Protein AF-A0A4C1WN40-F1 (afdb_monomer_lite)

Foldseek 3Di:
DPDDPVVVVVVCVVCVVVVVVVVCVVVPDPDPDDDPPPDDPQQPQPPVLLVVLVVVCVVPVPQDPVNSCVVSVHDPVPNVVSPD

Organism: Eumeta variegata (NCBI:txid151549)

Structure (mmCIF, N/CA/C/O backbone):
data_AF-A0A4C1WN40-F1
#
_entry.id   AF-A0A4C1WN40-F1
#
loop_
_atom_site.group_PDB
_atom_site.id
_atom_site.type_symbol
_atom_site.label_atom_id
_atom_site.label_alt_id
_atom_site.label_comp_id
_atom_site.label_asym_id
_atom_site.label_entity_id
_atom_site.label_seq_id
_atom_site.pdbx_PDB_ins_code
_atom_site.Cartn_x
_atom_site.Cartn_y
_atom_site.Cartn_z
_atom_site.occupancy
_atom_site.B_iso_or_equiv
_atom_site.auth_seq_id
_atom_site.auth_comp_id
_atom_site.auth_asym_id
_atom_site.auth_atom_id
_atom_site.pdbx_PDB_model_num
ATOM 1 N N . MET A 1 1 ? 39.722 -4.469 16.816 1.00 43.44 1 MET A N 1
ATOM 2 C CA . MET A 1 1 ? 39.304 -5.026 15.509 1.00 43.44 1 MET A CA 1
ATOM 3 C C . MET A 1 1 ? 37.790 -5.249 15.492 1.00 43.44 1 MET A C 1
ATOM 5 O O . MET A 1 1 ? 37.338 -6.310 15.886 1.00 43.44 1 MET A O 1
ATOM 9 N N . ARG A 1 2 ? 36.985 -4.249 15.113 1.00 51.00 2 ARG A N 1
ATOM 10 C CA . ARG A 1 2 ? 35.532 -4.384 14.873 1.00 51.00 2 ARG A CA 1
ATOM 11 C C . ARG A 1 2 ? 35.124 -3.279 13.896 1.00 51.00 2 ARG A C 1
ATOM 13 O O . ARG A 1 2 ? 34.903 -2.155 14.317 1.00 51.00 2 ARG A O 1
ATOM 20 N N . GLY A 1 3 ? 35.131 -3.572 12.597 1.00 52.25 3 GLY A N 1
ATOM 21 C CA . GLY A 1 3 ? 34.829 -2.561 11.570 1.00 52.25 3 GLY A CA 1
ATOM 22 C C . GLY A 1 3 ? 34.506 -3.084 10.167 1.00 52.25 3 GLY A C 1
ATOM 23 O O . GLY A 1 3 ? 34.075 -2.300 9.334 1.00 52.25 3 GLY A O 1
ATOM 24 N N . GLY A 1 4 ? 34.662 -4.385 9.888 1.00 57.09 4 GLY A N 1
ATOM 25 C CA . GLY A 1 4 ? 34.400 -4.934 8.547 1.00 57.09 4 GLY A CA 1
ATOM 26 C C . GLY A 1 4 ? 32.920 -5.196 8.243 1.00 57.09 4 GLY A C 1
ATOM 27 O O . GLY A 1 4 ? 32.466 -4.986 7.122 1.00 57.09 4 GLY A O 1
ATOM 28 N N . TYR A 1 5 ? 32.137 -5.612 9.244 1.00 57.91 5 TYR A N 1
ATOM 29 C CA . TYR A 1 5 ? 30.746 -6.034 9.033 1.00 57.91 5 TYR A CA 1
ATOM 30 C C . TYR A 1 5 ? 29.812 -4.876 8.652 1.00 57.91 5 TYR A C 1
ATOM 32 O O . TYR A 1 5 ? 28.909 -5.062 7.841 1.00 57.91 5 TYR A O 1
ATOM 40 N N . SER A 1 6 ? 30.058 -3.672 9.175 1.00 59.16 6 SER A N 1
ATOM 41 C CA . SER A 1 6 ? 29.229 -2.492 8.904 1.00 59.16 6 SER A CA 1
ATOM 42 C C . SER A 1 6 ? 29.370 -2.006 7.461 1.00 59.16 6 SER A C 1
ATOM 44 O O . SER A 1 6 ? 28.371 -1.683 6.828 1.00 59.16 6 SER A O 1
ATOM 46 N N . GLN A 1 7 ? 30.586 -2.010 6.906 1.00 60.59 7 GLN A N 1
ATOM 47 C CA . GLN A 1 7 ? 30.820 -1.605 5.515 1.00 60.59 7 GLN A CA 1
ATOM 48 C C . GLN A 1 7 ? 30.217 -2.604 4.521 1.00 60.59 7 GLN A C 1
ATOM 50 O O . GLN A 1 7 ? 29.616 -2.190 3.532 1.00 60.59 7 GLN A O 1
ATOM 55 N N . LEU A 1 8 ? 30.293 -3.908 4.812 1.00 60.78 8 LEU A N 1
ATOM 56 C CA . LEU A 1 8 ? 29.694 -4.944 3.968 1.00 60.78 8 LEU A CA 1
ATOM 57 C C . LEU A 1 8 ? 28.156 -4.848 3.943 1.00 60.78 8 LEU A C 1
ATOM 59 O O . LEU A 1 8 ? 27.546 -4.975 2.884 1.00 60.78 8 LEU A O 1
ATOM 63 N N . LEU A 1 9 ? 27.529 -4.592 5.097 1.00 61.75 9 LEU A N 1
ATOM 64 C CA . LEU A 1 9 ? 26.080 -4.381 5.218 1.00 61.75 9 LEU A CA 1
ATOM 65 C C . LEU A 1 9 ? 25.613 -3.114 4.487 1.00 61.75 9 LEU A C 1
ATOM 67 O O . LEU A 1 9 ? 24.586 -3.142 3.812 1.00 61.75 9 LEU A O 1
ATOM 71 N N . ILE A 1 10 ? 26.383 -2.027 4.577 1.00 61.06 10 ILE A N 1
ATOM 72 C CA . ILE A 1 10 ? 26.104 -0.779 3.854 1.00 61.06 10 ILE A CA 1
ATOM 73 C C . ILE A 1 10 ? 26.240 -1.000 2.342 1.00 61.06 10 ILE A C 1
ATOM 75 O O . ILE A 1 10 ? 25.331 -0.659 1.593 1.00 61.06 10 ILE A O 1
ATOM 79 N N . MET A 1 11 ? 27.312 -1.649 1.883 1.00 60.34 11 MET A N 1
ATOM 80 C CA . MET A 1 11 ? 27.520 -1.928 0.459 1.00 60.34 11 MET A CA 1
ATOM 81 C C . MET A 1 11 ? 26.426 -2.841 -0.116 1.00 60.34 11 MET A C 1
ATOM 83 O O . MET A 1 11 ? 25.893 -2.561 -1.188 1.00 60.34 11 MET A O 1
ATOM 87 N N . LYS A 1 12 ? 26.014 -3.884 0.621 1.00 61.81 12 LYS A N 1
ATOM 88 C CA . LYS A 1 12 ? 24.890 -4.745 0.215 1.00 61.81 12 LYS A CA 1
ATOM 89 C C . LYS A 1 12 ? 23.574 -3.971 0.104 1.00 61.81 12 LYS A C 1
ATOM 91 O O . LYS A 1 12 ? 22.863 -4.140 -0.880 1.00 61.81 12 LYS A O 1
ATOM 96 N N . ARG A 1 13 ? 23.281 -3.059 1.038 1.00 67.12 13 ARG A N 1
ATOM 97 C CA . ARG A 1 13 ? 22.063 -2.224 1.011 1.00 67.12 13 ARG A CA 1
ATOM 98 C C . ARG A 1 13 ? 21.940 -1.357 -0.251 1.00 67.12 13 ARG A C 1
ATOM 100 O O . ARG A 1 13 ? 20.823 -1.024 -0.635 1.00 67.12 13 ARG A O 1
ATOM 107 N N . HIS A 1 14 ? 23.055 -1.016 -0.895 1.00 70.19 14 HIS A N 1
ATOM 108 C CA . HIS A 1 14 ? 23.068 -0.184 -2.102 1.00 70.19 14 HIS A CA 1
ATOM 109 C C . HIS A 1 14 ? 23.157 -0.977 -3.417 1.00 70.19 14 HIS A C 1
ATOM 111 O O . HIS A 1 14 ? 22.766 -0.451 -4.455 1.00 70.19 14 HIS A O 1
ATOM 117 N N . LEU A 1 15 ? 23.614 -2.235 -3.391 1.00 73.62 15 LEU A N 1
ATOM 118 C CA . LEU A 1 15 ? 23.728 -3.077 -4.592 1.00 73.62 15 LEU A CA 1
ATOM 119 C C . LEU A 1 15 ? 22.473 -3.914 -4.877 1.00 73.62 15 LEU A C 1
ATOM 121 O O . LEU A 1 15 ? 22.166 -4.166 -6.041 1.00 73.62 15 LEU A O 1
ATOM 125 N N . GLU A 1 16 ? 21.721 -4.299 -3.843 1.00 78.69 16 GLU A N 1
ATOM 126 C CA . GLU A 1 16 ? 20.498 -5.108 -3.982 1.00 78.69 16 GLU A CA 1
ATOM 127 C C . GLU A 1 16 ? 19.481 -4.534 -4.994 1.00 78.69 16 GLU A C 1
ATOM 129 O O . GLU A 1 16 ? 19.009 -5.289 -5.850 1.00 78.69 16 GLU A O 1
ATOM 134 N N . PRO A 1 17 ? 19.172 -3.218 -5.004 1.00 81.62 17 PRO A N 1
ATOM 135 C CA . PRO A 1 17 ? 18.232 -2.665 -5.978 1.00 81.62 17 PRO A CA 1
ATOM 136 C C . PRO A 1 17 ? 18.743 -2.770 -7.419 1.00 81.62 17 PRO A C 1
ATOM 138 O O . PRO A 1 17 ? 17.966 -3.093 -8.314 1.00 81.62 17 PRO A O 1
ATOM 141 N N . LEU A 1 18 ? 20.041 -2.534 -7.644 1.00 85.12 18 LEU A N 1
ATOM 142 C CA . LEU A 1 18 ? 20.652 -2.580 -8.977 1.00 85.12 18 LEU A CA 1
ATOM 143 C C . LEU A 1 18 ? 20.641 -4.001 -9.542 1.00 85.12 18 LEU A C 1
ATOM 145 O O . LEU A 1 18 ? 20.257 -4.202 -10.692 1.00 85.12 18 LEU A O 1
ATOM 149 N N . CYS A 1 19 ? 21.002 -4.992 -8.723 1.00 87.31 19 CYS A N 1
ATOM 150 C CA . CYS A 1 19 ? 20.953 -6.399 -9.114 1.00 87.31 19 CYS A CA 1
ATOM 151 C C . CYS A 1 19 ? 19.524 -6.855 -9.435 1.00 87.31 19 CYS A C 1
ATOM 153 O O . CYS A 1 19 ? 19.320 -7.569 -10.418 1.00 87.31 19 CYS A O 1
ATOM 155 N N . ARG A 1 20 ? 18.535 -6.421 -8.641 1.00 86.69 20 ARG A N 1
ATOM 156 C CA . ARG A 1 20 ? 17.119 -6.717 -8.887 1.00 86.69 20 ARG A CA 1
ATOM 157 C C . ARG A 1 20 ? 16.651 -6.122 -10.212 1.00 86.69 20 ARG A C 1
ATOM 159 O O . ARG A 1 20 ? 16.192 -6.866 -11.066 1.00 86.69 20 ARG A O 1
ATOM 166 N N . TRP A 1 21 ? 16.831 -4.819 -10.422 1.00 90.50 21 TRP A N 1
ATOM 167 C CA . TRP A 1 21 ? 16.417 -4.154 -11.661 1.00 90.50 21 TRP A CA 1
ATOM 168 C C . TRP A 1 21 ? 17.110 -4.725 -12.898 1.00 90.50 21 TRP A C 1
ATOM 170 O O . TRP A 1 21 ? 16.451 -4.968 -13.903 1.00 90.50 21 TRP A O 1
ATOM 180 N N . PHE A 1 22 ? 18.412 -5.015 -12.819 1.00 88.31 22 PHE A N 1
ATOM 181 C CA . PHE A 1 22 ? 19.138 -5.653 -13.918 1.00 88.31 22 PHE A CA 1
ATOM 182 C C . PHE A 1 22 ? 18.521 -7.003 -14.313 1.00 88.31 22 PHE A C 1
ATOM 184 O O . PHE A 1 22 ? 18.406 -7.309 -15.500 1.00 88.31 22 PHE A O 1
ATOM 191 N N . LYS A 1 23 ? 18.083 -7.797 -13.328 1.00 92.06 23 LYS A N 1
ATOM 192 C CA . LYS A 1 23 ? 17.366 -9.048 -13.578 1.00 92.06 23 LYS A CA 1
ATOM 193 C C . LYS A 1 23 ? 15.990 -8.801 -14.207 1.00 92.06 23 LYS A C 1
ATOM 195 O O . LYS A 1 23 ? 15.699 -9.424 -15.217 1.00 92.06 23 LYS A O 1
ATOM 200 N N . GLU A 1 24 ? 15.191 -7.885 -13.664 1.00 89.44 24 GLU A N 1
ATOM 201 C CA . GLU A 1 24 ? 13.853 -7.563 -14.192 1.00 89.44 24 GLU A CA 1
ATOM 202 C C . GLU A 1 24 ? 13.904 -7.120 -15.666 1.00 89.44 24 GLU A C 1
ATOM 204 O O . GLU A 1 24 ? 13.116 -7.585 -16.487 1.00 89.44 24 GLU A O 1
ATOM 209 N N . PHE A 1 25 ? 14.873 -6.272 -16.032 1.00 91.81 25 PHE A N 1
ATOM 210 C CA . PHE A 1 25 ? 15.065 -5.844 -17.423 1.00 91.81 25 PHE A CA 1
ATOM 211 C C . PHE A 1 25 ? 15.494 -6.993 -18.337 1.00 91.81 25 PHE A C 1
ATOM 213 O O . PHE A 1 25 ? 15.015 -7.097 -19.465 1.00 91.81 25 PHE A O 1
ATOM 220 N N . ARG A 1 26 ? 16.370 -7.886 -17.858 1.00 92.62 26 ARG A N 1
ATOM 221 C CA . ARG A 1 26 ? 16.748 -9.095 -18.603 1.00 92.62 26 ARG A CA 1
ATOM 222 C C . ARG A 1 26 ? 15.552 -10.024 -18.815 1.00 92.62 26 ARG A C 1
ATOM 224 O O . ARG A 1 26 ? 15.445 -10.638 -19.872 1.00 92.62 26 ARG A O 1
ATOM 231 N N . ASP A 1 27 ? 14.673 -10.113 -17.825 1.00 93.62 27 ASP A N 1
ATOM 232 C CA . ASP A 1 27 ? 13.498 -10.981 -17.842 1.00 93.62 27 ASP A CA 1
ATOM 233 C C . ASP A 1 27 ? 12.323 -10.348 -18.638 1.00 93.62 27 ASP A C 1
ATOM 235 O O . ASP A 1 27 ? 11.261 -10.955 -18.768 1.00 93.62 27 ASP A O 1
ATOM 239 N N . GLY A 1 28 ? 12.533 -9.173 -19.255 1.00 91.75 28 GLY A N 1
ATOM 240 C CA . GLY A 1 28 ? 11.638 -8.580 -20.255 1.00 91.75 28 GLY A CA 1
ATOM 241 C C . GLY A 1 28 ? 10.812 -7.388 -19.773 1.00 91.75 28 GLY A C 1
ATOM 242 O O . GLY A 1 28 ? 9.995 -6.871 -20.538 1.00 91.75 28 GLY A O 1
ATOM 243 N N . ARG A 1 29 ? 11.022 -6.910 -18.539 1.00 88.69 29 ARG A N 1
ATOM 244 C CA . ARG A 1 29 ? 10.419 -5.654 -18.076 1.00 88.69 29 ARG A CA 1
ATOM 245 C C . ARG A 1 29 ? 10.933 -4.500 -18.932 1.00 88.69 29 ARG A C 1
ATOM 247 O O . ARG A 1 29 ? 12.132 -4.359 -19.131 1.00 88.69 29 ARG A O 1
ATOM 254 N N . ASN A 1 30 ? 10.031 -3.650 -19.411 1.00 89.88 30 ASN A N 1
ATOM 255 C CA . ASN A 1 30 ? 10.360 -2.478 -20.232 1.00 89.88 30 AS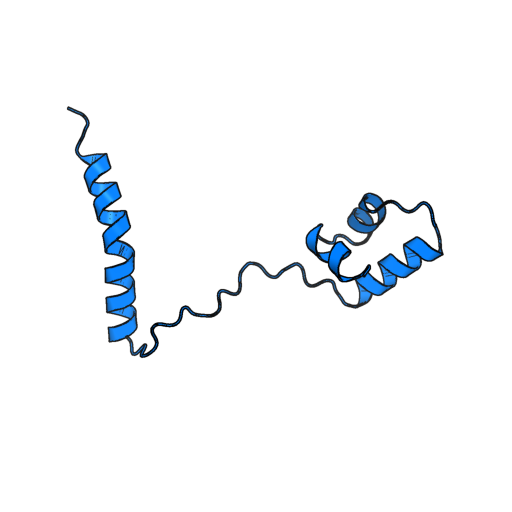N A CA 1
ATOM 256 C C . ASN A 1 30 ? 9.934 -1.144 -19.591 1.00 89.88 30 ASN A C 1
ATOM 258 O O . ASN A 1 30 ? 10.170 -0.090 -20.176 1.00 89.88 30 ASN A O 1
ATOM 262 N N . SER A 1 31 ? 9.338 -1.185 -18.394 1.00 87.69 31 SER A N 1
ATOM 263 C CA . SER A 1 31 ? 8.895 -0.006 -17.647 1.00 87.69 31 SER A CA 1
ATOM 264 C C . SER A 1 31 ? 9.748 0.230 -16.402 1.00 87.69 31 SER A C 1
ATO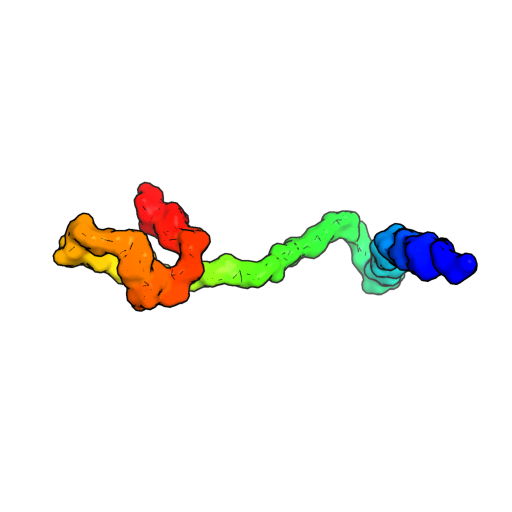M 266 O O . SER A 1 31 ? 10.107 -0.707 -15.684 1.00 87.69 31 SER A O 1
ATOM 268 N N . LEU A 1 32 ? 10.033 1.507 -16.149 1.00 86.56 32 LEU A N 1
ATOM 269 C CA . LEU A 1 32 ? 10.680 2.012 -14.936 1.00 86.56 32 LEU A CA 1
ATOM 270 C C . LEU A 1 32 ? 9.680 2.281 -13.803 1.00 86.56 32 LEU A C 1
ATOM 272 O O . LEU A 1 32 ? 10.101 2.574 -12.688 1.00 86.56 32 LEU A O 1
ATOM 276 N N . GLU A 1 33 ? 8.378 2.210 -14.081 1.00 86.75 33 GLU A N 1
ATOM 277 C CA . GLU A 1 33 ? 7.335 2.431 -13.082 1.00 86.75 33 GLU A CA 1
ATOM 278 C C . GLU A 1 33 ? 7.280 1.248 -12.127 1.00 86.75 33 GLU A C 1
ATOM 280 O O . GLU A 1 33 ? 7.290 0.097 -12.570 1.00 86.75 33 GLU A O 1
ATOM 285 N N . ASP A 1 34 ? 7.237 1.521 -10.824 1.00 79.31 34 ASP A N 1
ATOM 286 C CA . ASP A 1 34 ? 6.994 0.490 -9.824 1.00 79.31 34 ASP A CA 1
ATOM 287 C C . ASP A 1 34 ? 5.613 -0.134 -10.050 1.00 79.31 34 ASP A C 1
ATOM 289 O O . ASP A 1 34 ? 4.644 0.559 -10.364 1.00 79.31 34 ASP A O 1
ATOM 293 N N . GLU A 1 35 ? 5.527 -1.455 -9.891 1.00 78.88 35 GLU A N 1
ATOM 294 C CA . GLU A 1 35 ? 4.233 -2.132 -9.888 1.00 78.88 35 GLU A CA 1
ATOM 295 C C . GLU A 1 35 ? 3.358 -1.532 -8.792 1.00 78.88 35 GLU A C 1
ATOM 297 O O . GLU A 1 35 ? 3.857 -1.170 -7.719 1.00 78.88 35 GLU A O 1
ATOM 302 N N . GLU A 1 36 ? 2.054 -1.442 -9.057 1.00 77.06 36 GLU A N 1
ATOM 303 C CA . GLU A 1 36 ? 1.094 -1.014 -8.052 1.00 77.06 36 GLU A CA 1
ATOM 304 C C . GLU A 1 36 ? 1.276 -1.895 -6.816 1.00 77.06 36 GLU A C 1
ATOM 306 O O . GLU A 1 36 ? 0.938 -3.081 -6.801 1.00 77.06 36 GLU A O 1
ATOM 311 N N . HIS A 1 37 ? 1.866 -1.320 -5.768 1.00 68.31 37 HIS A N 1
ATOM 312 C CA . HIS A 1 37 ? 2.019 -2.017 -4.513 1.00 68.31 37 HIS A CA 1
ATOM 313 C C . HIS A 1 37 ? 0.622 -2.140 -3.919 1.00 68.31 37 HIS A C 1
ATOM 315 O O . HIS A 1 37 ? 0.155 -1.246 -3.209 1.00 68.31 37 HIS A O 1
ATOM 321 N N . THR A 1 38 ? -0.047 -3.261 -4.185 1.00 63.56 38 THR A N 1
ATOM 322 C CA . THR A 1 38 ? -1.162 -3.720 -3.366 1.00 63.56 38 THR A CA 1
ATO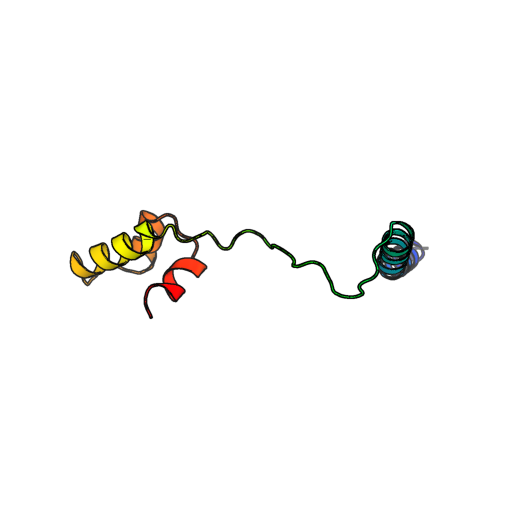M 323 C C . THR A 1 38 ? -0.595 -4.020 -1.988 1.00 63.56 38 THR A C 1
ATOM 325 O O . THR A 1 38 ? -0.277 -5.159 -1.643 1.00 63.56 38 THR A O 1
ATOM 328 N N . GLY A 1 39 ? -0.416 -2.963 -1.196 1.00 67.38 39 GLY A N 1
ATOM 329 C CA . GLY A 1 39 ? -0.212 -3.078 0.232 1.00 67.38 39 GLY A CA 1
ATOM 330 C C . GLY A 1 39 ? -1.351 -3.895 0.838 1.00 67.38 39 GLY A C 1
ATOM 331 O O . GLY A 1 39 ? -2.372 -4.160 0.195 1.00 67.38 39 GLY A O 1
ATOM 332 N N . LYS A 1 40 ? -1.173 -4.306 2.098 1.00 61.50 40 LYS A N 1
ATOM 333 C CA . LYS A 1 40 ? -2.193 -5.024 2.874 1.00 61.50 40 LYS A CA 1
ATOM 334 C C . LYS A 1 40 ? -3.567 -4.414 2.573 1.00 61.50 40 LYS A C 1
ATOM 336 O O . LYS A 1 40 ? -3.677 -3.193 2.722 1.00 61.50 40 LYS A O 1
ATOM 341 N N . PRO A 1 41 ? -4.575 -5.202 2.149 1.00 56.00 41 PRO A N 1
ATOM 342 C CA . PRO A 1 41 ? -5.868 -4.641 1.803 1.00 56.00 41 PRO A CA 1
ATOM 343 C C . PRO A 1 41 ? -6.302 -3.773 2.974 1.00 56.00 41 PRO A C 1
ATOM 345 O O . PRO A 1 41 ? -6.369 -4.253 4.112 1.00 56.00 41 PRO A O 1
ATOM 348 N N . VAL A 1 42 ? -6.515 -2.480 2.710 1.00 55.03 42 VAL A N 1
ATOM 349 C CA . VAL A 1 42 ? -7.239 -1.620 3.642 1.00 55.03 42 VAL A CA 1
ATOM 350 C C . VAL A 1 42 ? -8.507 -2.397 3.902 1.00 55.03 42 VAL A C 1
ATOM 352 O O . VAL A 1 42 ? -9.226 -2.636 2.933 1.00 55.03 42 VAL A O 1
ATOM 355 N N . LEU A 1 43 ? -8.669 -2.902 5.137 1.00 55.16 43 LEU A N 1
ATOM 356 C CA . LEU A 1 43 ? -9.769 -3.775 5.547 1.00 55.16 43 LEU A CA 1
ATOM 357 C C . LEU A 1 43 ? -11.005 -3.280 4.822 1.00 55.16 43 LEU A C 1
ATOM 359 O O . LEU A 1 43 ? -11.490 -2.192 5.133 1.00 55.16 43 LEU A O 1
ATOM 363 N N . ARG A 1 44 ? -11.391 -4.014 3.771 1.00 50.19 44 ARG A N 1
ATOM 364 C CA . ARG A 1 44 ? -12.475 -3.621 2.888 1.00 50.19 44 ARG A CA 1
ATOM 365 C C . ARG A 1 44 ? -13.652 -3.525 3.827 1.00 50.19 44 ARG A C 1
ATOM 367 O O . ARG A 1 44 ? -14.092 -4.556 4.333 1.00 50.19 44 ARG A O 1
ATOM 374 N N . VAL A 1 45 ? -14.073 -2.304 4.145 1.00 55.56 45 VAL A N 1
ATOM 375 C CA . VAL A 1 45 ? -15.307 -2.093 4.883 1.00 55.56 45 VAL A CA 1
ATOM 376 C C . VAL A 1 45 ? -16.334 -2.803 4.020 1.00 55.56 45 VAL A C 1
ATOM 378 O O . VAL A 1 45 ? -16.570 -2.408 2.877 1.00 55.56 45 VAL A O 1
ATOM 381 N N . ALA A 1 46 ? -16.823 -3.953 4.488 1.00 58.72 46 ALA A N 1
ATOM 382 C CA . ALA A 1 46 ? -17.887 -4.636 3.785 1.00 58.72 46 ALA A CA 1
ATOM 383 C C . ALA A 1 46 ? -19.004 -3.594 3.633 1.00 58.72 46 ALA A C 1
ATOM 385 O O . ALA A 1 46 ? -19.288 -2.906 4.615 1.00 58.72 46 ALA A O 1
ATOM 386 N N . PRO A 1 47 ? -19.613 -3.423 2.450 1.00 59.44 47 PRO A N 1
ATOM 387 C CA . PRO A 1 47 ? -20.627 -2.386 2.241 1.00 59.44 47 PRO A CA 1
ATOM 388 C C . PRO A 1 47 ? -21.771 -2.458 3.274 1.00 59.44 47 PRO A C 1
ATOM 390 O O . PRO A 1 47 ? -22.390 -1.447 3.595 1.00 59.44 47 PRO A O 1
ATOM 393 N N . ASP A 1 48 ? -21.985 -3.639 3.861 1.00 68.75 48 ASP A N 1
ATOM 394 C CA . ASP A 1 48 ? -22.894 -3.892 4.981 1.00 68.75 48 ASP A CA 1
ATOM 395 C C . ASP A 1 48 ? -22.503 -3.177 6.295 1.00 68.75 48 ASP A C 1
ATOM 397 O O . ASP A 1 48 ? -23.354 -2.660 7.020 1.00 68.75 48 ASP A O 1
ATOM 401 N N . ASN A 1 49 ? -21.210 -3.065 6.601 1.00 66.81 49 ASN A N 1
ATOM 402 C CA . 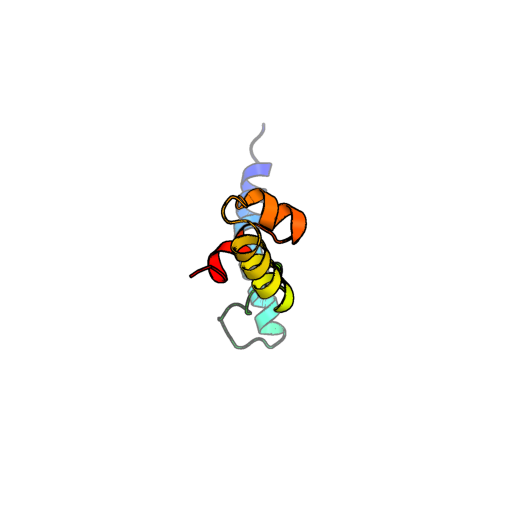ASN A 1 49 ? -20.738 -2.519 7.872 1.00 66.81 49 ASN A CA 1
ATOM 403 C C . ASN A 1 49 ? -20.997 -1.009 8.003 1.00 66.81 49 ASN A C 1
ATOM 405 O O . ASN A 1 49 ? -21.344 -0.551 9.090 1.00 66.81 49 ASN A O 1
ATOM 409 N N . ALA A 1 50 ? -20.906 -0.244 6.910 1.00 73.25 50 ALA A N 1
ATOM 410 C CA . ALA A 1 50 ? -21.242 1.183 6.910 1.00 73.25 50 ALA A CA 1
ATOM 411 C C . ALA A 1 50 ? -22.734 1.412 7.219 1.00 73.25 50 ALA A C 1
ATOM 413 O O . ALA A 1 50 ? -23.104 2.292 8.000 1.00 73.25 50 ALA A O 1
ATOM 414 N N . GLY A 1 51 ? -23.608 0.574 6.648 1.00 76.62 51 GLY A N 1
ATOM 415 C CA . GLY A 1 51 ? -25.040 0.581 6.950 1.00 76.62 51 GLY A CA 1
ATOM 416 C C . GLY A 1 51 ? -25.325 0.239 8.413 1.00 76.62 51 GLY A C 1
ATOM 417 O O . GLY A 1 51 ? -26.114 0.925 9.067 1.00 76.62 51 GLY A O 1
ATOM 418 N N . ARG A 1 52 ? -24.632 -0.769 8.955 1.00 75.88 52 ARG A N 1
ATOM 419 C CA . ARG A 1 52 ? -24.753 -1.166 10.365 1.00 75.88 52 ARG A CA 1
ATOM 420 C C . ARG A 1 52 ? -24.243 -0.084 11.321 1.00 75.88 52 ARG A C 1
ATOM 422 O O . ARG A 1 52 ? -24.930 0.197 12.297 1.00 75.88 52 ARG A O 1
ATOM 429 N N . GLY A 1 53 ? -23.129 0.584 11.015 1.00 77.81 53 GLY A N 1
ATOM 430 C CA . GLY A 1 53 ? -22.616 1.706 11.811 1.00 77.81 53 GLY A CA 1
ATOM 431 C C . GLY A 1 53 ? -23.598 2.877 11.875 1.00 77.81 53 GLY A C 1
ATOM 432 O O . GLY A 1 53 ? -23.922 3.358 12.960 1.00 77.81 53 GLY A O 1
ATOM 433 N N . ARG A 1 54 ? -24.172 3.270 10.729 1.00 81.44 54 ARG A N 1
ATOM 434 C CA . ARG A 1 54 ? -25.214 4.311 10.681 1.00 81.44 54 ARG A CA 1
ATOM 435 C C . ARG A 1 54 ? -26.478 3.920 11.445 1.00 81.44 54 ARG A C 1
ATOM 437 O O . ARG A 1 54 ? -27.096 4.779 12.067 1.00 81.44 54 ARG A O 1
ATOM 444 N N . LYS A 1 55 ? -26.870 2.643 11.414 1.00 81.44 55 LYS A N 1
ATOM 445 C CA . LYS A 1 55 ? -28.012 2.143 12.189 1.00 81.44 55 LYS A CA 1
ATOM 446 C C . LYS A 1 55 ? -27.744 2.203 13.696 1.00 81.44 55 LYS A C 1
ATOM 448 O O . LYS A 1 55 ? -28.592 2.692 14.425 1.00 81.44 55 LYS A O 1
ATOM 453 N N . MET A 1 56 ? -26.556 1.797 14.147 1.00 82.38 56 MET A N 1
ATOM 454 C CA . MET A 1 56 ? -26.182 1.858 15.565 1.00 82.38 56 MET A CA 1
ATOM 455 C C . MET A 1 56 ? -26.210 3.285 16.122 1.00 82.38 56 MET A C 1
ATOM 457 O O . MET A 1 56 ? -26.693 3.481 17.229 1.00 82.38 56 MET A O 1
ATOM 461 N N . ILE A 1 57 ? -25.759 4.276 15.343 1.00 83.69 57 ILE A N 1
ATOM 462 C CA . ILE A 1 57 ? -25.824 5.693 15.737 1.00 83.69 57 ILE A CA 1
ATOM 463 C C . ILE A 1 57 ? -27.277 6.184 15.808 1.00 83.69 57 ILE A C 1
ATOM 465 O O . ILE A 1 57 ? -27.612 6.937 16.712 1.00 83.69 57 ILE A O 1
ATOM 469 N N . LYS A 1 58 ? -28.146 5.763 14.877 1.00 83.56 58 LYS A N 1
ATOM 470 C CA . LYS A 1 58 ? -29.575 6.129 14.896 1.00 83.56 58 LYS A CA 1
ATOM 471 C C . LYS A 1 58 ? -30.338 5.498 16.062 1.00 83.56 58 LYS A C 1
ATOM 473 O O . LYS A 1 58 ? -31.235 6.139 16.601 1.00 83.56 58 LYS A O 1
ATOM 478 N N . ASP A 1 59 ? -30.013 4.253 16.401 1.00 84.25 59 ASP A N 1
ATOM 479 C CA . ASP A 1 59 ? -30.665 3.506 17.480 1.00 84.25 59 ASP A CA 1
ATOM 480 C C . ASP A 1 59 ? -30.159 3.969 18.863 1.00 84.25 59 ASP A C 1
ATOM 482 O O . ASP A 1 59 ? -30.929 4.006 19.822 1.00 84.25 59 ASP A O 1
ATOM 486 N N . ASP A 1 60 ? -28.886 4.372 18.963 1.00 81.31 60 ASP A N 1
ATOM 487 C CA . ASP A 1 60 ? -28.279 4.950 20.163 1.00 81.31 60 ASP A CA 1
ATOM 488 C C . ASP A 1 60 ? -27.351 6.126 19.810 1.00 81.31 60 ASP A C 1
ATOM 490 O O . ASP A 1 60 ? -26.185 5.958 19.446 1.00 81.31 60 ASP A O 1
ATOM 494 N N . ASN A 1 61 ? -27.846 7.351 20.007 1.00 75.81 61 ASN A N 1
ATOM 495 C CA . ASN A 1 61 ? -27.074 8.575 19.772 1.00 75.81 61 ASN A CA 1
ATOM 496 C C . ASN A 1 61 ? -25.854 8.724 20.708 1.00 75.81 61 ASN A C 1
ATOM 498 O O . ASN A 1 61 ? -25.040 9.625 20.501 1.00 75.81 61 ASN A O 1
ATOM 502 N N . ARG A 1 62 ? -25.723 7.897 21.758 1.00 81.31 62 ARG A N 1
ATOM 503 C CA . ARG A 1 62 ? -24.549 7.862 22.650 1.00 81.31 62 ARG A CA 1
ATOM 504 C C . ARG A 1 62 ? -23.531 6.799 22.242 1.00 81.31 62 ARG A C 1
ATOM 506 O O . ARG A 1 62 ? -22.549 6.601 22.959 1.00 81.31 62 ARG A O 1
ATOM 513 N N . CYS A 1 63 ? -23.742 6.118 21.116 1.00 76.88 63 CYS A N 1
ATOM 514 C CA . CYS A 1 63 ? -22.825 5.095 20.647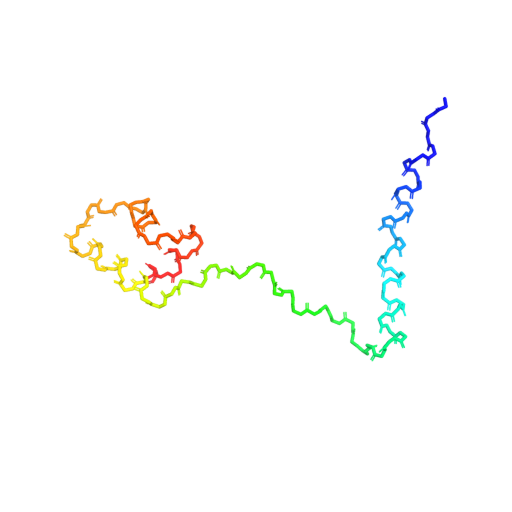 1.00 76.88 63 CYS A CA 1
ATOM 515 C C . CYS A 1 63 ? -21.457 5.712 20.318 1.00 76.88 63 CYS A C 1
ATOM 517 O O . CYS A 1 63 ? -21.301 6.485 19.372 1.00 76.88 63 CYS A O 1
ATOM 519 N N . THR A 1 64 ? -20.448 5.372 21.120 1.00 79.94 64 THR A N 1
ATOM 520 C CA . THR A 1 64 ? -19.077 5.842 20.919 1.00 79.94 64 THR A CA 1
ATOM 521 C C . THR A 1 64 ? -18.432 5.116 19.743 1.00 79.94 64 THR A C 1
ATOM 523 O O . THR A 1 64 ? -18.686 3.936 19.495 1.00 79.94 64 THR A O 1
ATOM 526 N N . TYR A 1 65 ? -17.514 5.803 19.068 1.00 73.94 65 TYR A N 1
ATOM 527 C CA . TYR A 1 65 ? -16.678 5.248 18.005 1.00 73.94 65 TYR A CA 1
ATOM 528 C C . TYR A 1 65 ? -16.073 3.876 18.356 1.00 73.94 65 TYR A C 1
ATOM 530 O O . TYR A 1 65 ? -16.137 2.953 17.546 1.00 73.94 65 TYR A O 1
ATOM 538 N N . ASP A 1 66 ? -15.545 3.702 19.572 1.00 77.31 66 ASP A N 1
ATOM 539 C CA . ASP A 1 66 ? -14.969 2.424 20.010 1.00 77.31 66 ASP A CA 1
ATOM 540 C C . ASP A 1 66 ? -16.003 1.294 20.087 1.00 77.31 66 ASP A C 1
ATOM 542 O O . ASP A 1 66 ? -15.695 0.148 19.761 1.00 77.31 66 ASP A O 1
ATOM 546 N N . THR A 1 67 ? -17.250 1.602 20.442 1.00 78.19 67 THR A N 1
ATOM 547 C CA . THR A 1 67 ? -18.345 0.625 20.468 1.00 78.19 67 THR A CA 1
ATOM 548 C C . THR A 1 67 ? -18.711 0.176 19.053 1.00 78.19 67 THR A C 1
ATOM 550 O O . THR A 1 67 ? -18.882 -1.019 18.800 1.00 78.19 67 THR A O 1
ATOM 553 N N . ILE A 1 68 ? -18.762 1.107 18.099 1.00 78.88 68 ILE A N 1
ATOM 554 C CA . ILE A 1 68 ? -19.024 0.819 16.679 1.00 78.88 68 ILE A CA 1
ATOM 555 C C . ILE A 1 68 ? -17.870 0.004 16.080 1.00 78.88 68 ILE A C 1
ATOM 557 O O . ILE A 1 68 ? -18.077 -1.005 15.409 1.00 78.88 68 ILE A O 1
ATOM 561 N N . LYS A 1 69 ? -16.634 0.392 16.384 1.00 73.50 69 LYS A N 1
ATOM 562 C CA . LYS A 1 69 ? -15.424 -0.307 15.950 1.00 73.50 69 LYS A CA 1
ATOM 563 C C . LYS A 1 69 ? -15.376 -1.749 16.461 1.00 73.50 69 LYS A C 1
ATOM 565 O O . LYS A 1 69 ? -15.139 -2.666 15.676 1.00 73.50 69 LYS A O 1
ATOM 570 N N . ASN A 1 70 ? -15.621 -1.953 17.755 1.00 75.00 70 ASN A N 1
ATOM 571 C CA . ASN A 1 70 ? -15.564 -3.275 18.383 1.00 75.00 70 ASN A CA 1
ATOM 572 C C . ASN A 1 70 ? -16.700 -4.192 17.913 1.00 75.00 70 ASN A C 1
ATOM 574 O O . ASN A 1 70 ? -16.489 -5.389 17.745 1.00 75.00 70 ASN A O 1
ATOM 578 N N . SER A 1 71 ? -17.889 -3.640 17.664 1.00 72.88 71 SER A N 1
ATOM 579 C CA . SER A 1 71 ? -19.049 -4.407 17.189 1.00 72.88 71 SER A CA 1
ATOM 580 C C . SER A 1 71 ? -18.984 -4.770 15.703 1.00 72.88 71 SER A C 1
ATOM 582 O O . SER A 1 71 ? -19.502 -5.816 15.309 1.00 72.88 71 SER A O 1
ATOM 584 N N . LEU A 1 72 ? -18.342 -3.940 14.874 1.00 73.38 72 LEU A N 1
ATOM 585 C CA . LEU A 1 72 ? -18.215 -4.175 13.433 1.00 73.38 72 LEU A CA 1
ATOM 586 C C . LEU A 1 72 ? -16.883 -4.828 13.031 1.00 73.38 72 LEU A C 1
ATOM 588 O O . LEU A 1 72 ? -16.696 -5.144 11.856 1.00 73.38 72 LEU A O 1
ATOM 592 N N . VAL A 1 73 ? -15.965 -5.037 13.985 1.00 65.75 73 VAL A N 1
ATOM 593 C CA . VAL A 1 73 ? -14.625 -5.625 13.773 1.00 65.75 73 VAL A CA 1
ATOM 594 C C . VAL A 1 73 ? -13.887 -4.930 12.612 1.00 65.75 73 VAL A C 1
ATOM 596 O O . VAL A 1 73 ? -13.191 -5.548 11.809 1.00 65.75 73 VAL A O 1
ATOM 599 N N . ILE A 1 74 ? -14.059 -3.611 12.491 1.00 64.19 74 ILE A N 1
ATOM 600 C CA . ILE A 1 74 ? -13.401 -2.804 11.456 1.00 64.19 74 ILE A CA 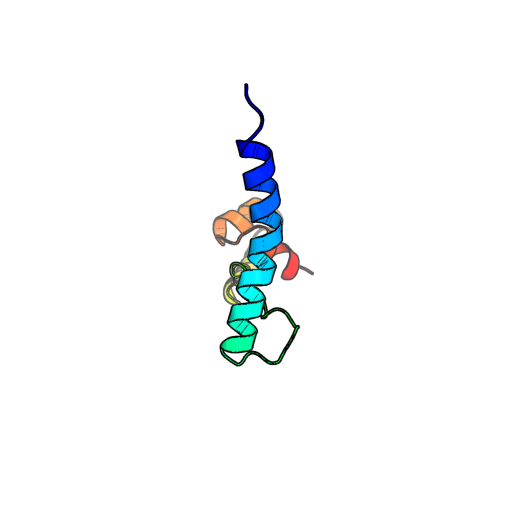1
ATOM 601 C C . ILE A 1 74 ? -12.142 -2.187 12.064 1.00 64.19 74 ILE A C 1
ATOM 603 O O . ILE A 1 74 ? -12.154 -1.686 13.188 1.00 64.19 74 ILE A O 1
ATOM 607 N N . GLY A 1 75 ? -11.036 -2.196 11.318 1.00 56.41 75 GLY A N 1
ATOM 608 C CA . GLY A 1 75 ? -9.861 -1.401 11.678 1.00 56.41 75 GLY A CA 1
ATOM 609 C C . GLY A 1 75 ? -10.200 0.095 11.718 1.00 56.41 75 GLY A C 1
ATOM 610 O O . GLY A 1 75 ? -11.082 0.557 10.996 1.00 56.41 75 GLY A O 1
ATOM 611 N N . SER A 1 76 ? -9.478 0.878 12.523 1.00 56.44 76 SER A N 1
ATOM 612 C CA . SER A 1 76 ? -9.740 2.319 12.715 1.00 56.44 76 SER A CA 1
ATOM 613 C C . SER A 1 76 ? -9.830 3.127 11.410 1.00 56.44 76 SER A C 1
ATOM 615 O O . SER A 1 76 ? -10.571 4.101 11.332 1.00 56.44 76 SER A O 1
ATOM 617 N N . ALA A 1 77 ? -9.128 2.697 10.361 1.00 54.31 77 ALA A N 1
ATOM 618 C CA . ALA A 1 77 ? -9.108 3.353 9.056 1.00 54.31 77 ALA A CA 1
ATOM 619 C C . ALA A 1 77 ? -10.428 3.269 8.259 1.00 54.31 77 ALA A C 1
ATOM 621 O O . ALA A 1 77 ? -10.620 4.067 7.346 1.00 54.31 77 ALA A O 1
ATOM 622 N N . GLY A 1 78 ? -11.321 2.319 8.565 1.00 52.81 78 GLY A N 1
ATOM 623 C CA . GLY A 1 78 ? -12.577 2.149 7.823 1.00 52.81 78 GLY A CA 1
ATOM 624 C C . GLY A 1 78 ? -13.669 3.129 8.247 1.00 52.81 78 GLY A C 1
ATOM 625 O O . GLY A 1 78 ? -14.359 3.692 7.410 1.00 52.81 78 GLY A O 1
ATOM 626 N N . VAL A 1 79 ? -13.767 3.408 9.548 1.00 58.34 79 VAL A N 1
ATOM 627 C CA . VAL A 1 79 ? -14.872 4.199 10.112 1.00 58.34 79 VAL A CA 1
ATOM 628 C C . VAL A 1 79 ? -14.834 5.669 9.668 1.00 58.34 79 VAL A C 1
ATOM 630 O O . VAL A 1 79 ? -15.882 6.281 9.505 1.00 58.34 79 VAL A O 1
ATOM 633 N N . TYR A 1 80 ? -13.645 6.234 9.422 1.00 54.53 80 TYR A N 1
ATOM 634 C CA . TYR A 1 80 ? -13.507 7.635 8.999 1.00 54.53 80 TYR A CA 1
ATOM 635 C C . TYR A 1 80 ? -14.041 7.909 7.591 1.00 54.53 80 TYR A C 1
ATOM 637 O O . TYR A 1 80 ? -14.476 9.021 7.331 1.00 54.53 80 TYR A O 1
ATOM 645 N N . LYS A 1 81 ? -14.015 6.920 6.690 1.00 56.03 81 LYS A N 1
ATOM 646 C CA . LYS A 1 81 ? -14.445 7.114 5.296 1.00 56.03 81 LYS A CA 1
ATOM 647 C C . LYS A 1 81 ? -15.959 7.003 5.100 1.00 56.03 81 LYS A C 1
ATOM 649 O O . LYS A 1 81 ? -16.453 7.425 4.065 1.00 56.03 81 LYS A O 1
ATOM 654 N N . ASP A 1 82 ? -16.675 6.430 6.067 1.00 53.94 82 ASP A N 1
ATOM 655 C CA . ASP A 1 82 ? -18.110 6.127 5.947 1.00 53.94 82 ASP A CA 1
ATOM 656 C C . ASP A 1 82 ? -19.024 7.102 6.715 1.00 53.94 82 ASP A C 1
ATOM 658 O O . ASP A 1 82 ? -20.254 6.973 6.640 1.00 53.94 82 ASP A O 1
ATOM 662 N N . LEU A 1 83 ? -18.435 8.019 7.495 1.00 53.62 83 LEU A N 1
ATOM 663 C CA . LEU A 1 83 ? -19.129 8.985 8.361 1.00 53.62 83 LEU A CA 1
ATOM 664 C C . LEU A 1 83 ? -18.998 10.451 7.893 1.00 53.62 83 LEU A C 1
ATOM 666 O O . LEU A 1 83 ? -19.473 11.336 8.603 1.00 53.62 83 LEU A O 1
ATOM 670 N N . GLU A 1 84 ? -18.368 10.693 6.741 1.00 47.25 84 GLU A N 1
ATOM 671 C CA . GLU A 1 84 ? -18.398 11.975 6.009 1.00 47.25 84 GLU A CA 1
ATOM 672 C C . GLU A 1 84 ? -19.607 12.014 5.061 1.00 47.25 84 GLU A C 1
ATOM 674 O O . GLU A 1 84 ? -20.304 13.054 5.043 1.00 47.25 84 GLU A O 1
#

Sequence (84 aa):
MRGGYSQLLIMKRHLEPLCRWFKEFRDGRNSLEDEEHTGKPVLRVAPDNAGRGRKMIKDDNRCTYDTIKNSLVIGSAGVYKDLE

pLDDT: mean 71.2, std 13.24, range [43.44, 93.62]

Secondary structure (DSSP, 8-state):
---HHHHHHHHHHHHHHHHHHHHHHHTT----SPP----S------HHHHHHHHHHHHH-TT--HHHHHHHHT--HHHHHHH--

Radius of gyration: 23.82 Å; chains: 1; bounding box: 70×23×43 Å